Protein AF-A0A918QPG4-F1 (afdb_monomer_lite)

Foldseek 3Di:
DDDDDDDVVVVVVVVVVVVVVVVVVVVVCVVPPPDDPDDPVVVVVVVVVVVVVVVVVVVVVVVVVVVVVVVD

pLDDT: mean 81.97, std 12.6, range [48.47, 95.94]

Structure (mmCIF, N/CA/C/O backbone):
data_AF-A0A918QPG4-F1
#
_entry.id   AF-A0A918QPG4-F1
#
loop_
_atom_site.group_PDB
_atom_site.id
_atom_site.type_symbol
_atom_site.label_atom_id
_atom_site.label_alt_id
_atom_site.label_comp_id
_atom_site.label_asym_id
_atom_site.label_entity_id
_atom_site.label_seq_id
_atom_site.pdbx_PDB_ins_code
_atom_site.Cartn_x
_atom_site.Cartn_y
_atom_site.Cartn_z
_atom_site.occupancy
_atom_site.B_iso_or_equiv
_atom_site.auth_seq_id
_atom_site.auth_comp_id
_atom_site.auth_asym_id
_atom_site.auth_atom_id
_atom_site.pdbx_PDB_model_num
ATOM 1 N N . MET A 1 1 ? 37.037 21.355 8.013 1.00 48.47 1 MET A N 1
ATOM 2 C CA . MET A 1 1 ? 36.283 20.104 8.238 1.00 48.47 1 MET A CA 1
ATOM 3 C C . MET A 1 1 ? 36.744 19.119 7.177 1.00 48.47 1 MET A C 1
ATOM 5 O O . MET A 1 1 ? 36.490 19.369 6.009 1.00 48.47 1 MET A O 1
ATOM 9 N N . HIS A 1 2 ? 37.526 18.103 7.539 1.00 52.75 2 HIS A N 1
ATOM 10 C CA . HIS A 1 2 ? 38.027 17.119 6.576 1.00 52.75 2 HIS A CA 1
ATOM 11 C C . HIS A 1 2 ? 37.027 15.965 6.491 1.00 52.75 2 HIS A C 1
ATOM 13 O O . HIS A 1 2 ? 36.862 15.237 7.468 1.00 52.75 2 HIS A O 1
ATOM 19 N N . VAL A 1 3 ? 36.346 15.822 5.352 1.00 54.69 3 VAL A N 1
ATOM 20 C CA . VAL A 1 3 ? 35.465 14.681 5.074 1.00 54.69 3 VAL A CA 1
ATOM 21 C C . VAL A 1 3 ? 35.950 13.982 3.812 1.00 54.69 3 VAL A C 1
ATOM 23 O O . VAL A 1 3 ? 35.680 14.413 2.697 1.00 54.69 3 VAL A O 1
ATOM 26 N N . ALA A 1 4 ? 36.651 12.877 4.024 1.00 54.50 4 ALA A N 1
ATOM 27 C CA . ALA A 1 4 ? 36.690 11.727 3.133 1.00 54.50 4 ALA A CA 1
ATOM 28 C C . ALA A 1 4 ? 36.866 10.501 4.049 1.00 54.50 4 ALA A C 1
ATOM 30 O O . ALA A 1 4 ? 37.665 10.541 4.980 1.00 54.50 4 ALA A O 1
ATOM 31 N N . ALA A 1 5 ? 36.073 9.443 3.909 1.00 55.22 5 ALA A N 1
ATOM 32 C CA . ALA A 1 5 ? 36.163 8.577 2.742 1.00 55.22 5 ALA A CA 1
ATOM 33 C C . ALA A 1 5 ? 34.814 8.313 2.042 1.00 55.22 5 ALA A C 1
ATOM 35 O O . ALA A 1 5 ? 33.938 7.677 2.627 1.00 55.22 5 ALA A O 1
ATOM 36 N N . PRO A 1 6 ? 34.662 8.708 0.765 1.00 55.59 6 PRO A N 1
ATOM 37 C CA . PRO A 1 6 ? 33.589 8.252 -0.099 1.00 55.59 6 PRO A CA 1
ATOM 38 C C . PRO A 1 6 ? 34.168 7.209 -1.061 1.00 55.59 6 PRO A C 1
ATOM 40 O O . PRO A 1 6 ? 34.687 7.526 -2.126 1.00 55.59 6 PRO A O 1
ATOM 43 N N . SER A 1 7 ? 34.151 5.944 -0.663 1.00 58.75 7 SER A N 1
ATOM 44 C CA . SER A 1 7 ? 34.510 4.841 -1.574 1.00 58.75 7 SER A CA 1
ATOM 45 C C . SER A 1 7 ? 33.439 3.768 -1.515 1.00 58.75 7 SER A C 1
ATOM 47 O O . SER A 1 7 ? 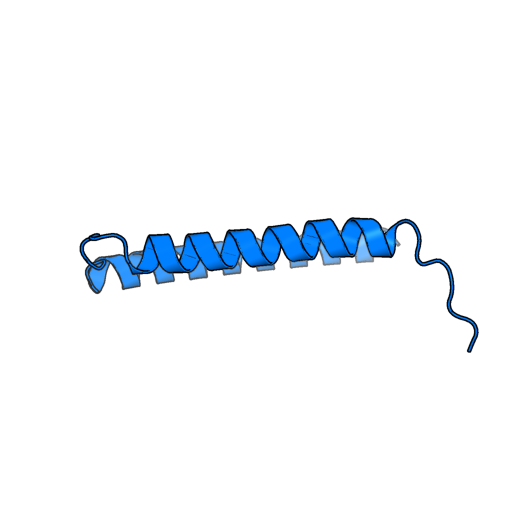32.906 3.358 -2.538 1.00 58.75 7 SER A O 1
ATOM 49 N N . THR A 1 8 ? 33.028 3.407 -0.301 1.00 55.62 8 THR A N 1
ATOM 50 C CA . THR A 1 8 ? 31.825 2.612 -0.052 1.00 55.62 8 THR A CA 1
ATOM 51 C C . THR A 1 8 ? 30.558 3.440 -0.256 1.00 55.62 8 THR A C 1
ATOM 53 O O . THR A 1 8 ? 29.630 2.955 -0.888 1.00 55.62 8 THR A O 1
ATOM 56 N N . THR A 1 9 ? 30.532 4.705 0.181 1.00 57.25 9 THR A N 1
ATOM 57 C CA . THR A 1 9 ? 29.352 5.579 0.056 1.00 57.25 9 THR A CA 1
ATOM 58 C C . THR A 1 9 ? 28.925 5.818 -1.388 1.00 57.25 9 THR A C 1
ATOM 60 O O . THR A 1 9 ? 27.741 5.741 -1.649 1.00 57.25 9 THR A O 1
ATOM 63 N N . LEU A 1 10 ? 29.847 6.036 -2.336 1.00 58.81 10 LEU A N 1
ATOM 64 C CA . LEU A 1 10 ? 29.484 6.317 -3.739 1.00 58.81 10 LEU A CA 1
ATOM 65 C C . LEU A 1 10 ? 28.849 5.103 -4.430 1.00 58.81 10 LEU A C 1
ATOM 67 O O . LEU A 1 10 ? 27.881 5.240 -5.167 1.00 58.81 10 LEU A O 1
ATOM 71 N N . VAL A 1 11 ? 29.362 3.898 -4.159 1.00 59.72 11 VAL A N 1
ATOM 72 C CA . VAL A 1 11 ? 28.781 2.650 -4.683 1.00 59.72 11 VAL A CA 1
ATOM 73 C C . VAL A 1 11 ? 27.413 2.382 -4.050 1.00 59.72 11 VAL A C 1
ATOM 75 O O . VAL A 1 11 ? 26.498 1.951 -4.744 1.00 59.72 11 VAL A O 1
ATOM 78 N N . GLN A 1 12 ? 27.254 2.665 -2.752 1.00 66.56 12 GLN A N 1
ATOM 79 C CA . GLN A 1 12 ? 25.953 2.589 -2.078 1.00 66.56 12 GLN A CA 1
ATOM 80 C C . GLN A 1 12 ? 24.979 3.669 -2.580 1.00 66.56 12 GLN A C 1
ATOM 82 O O . GLN A 1 12 ? 23.790 3.391 -2.663 1.00 66.56 12 GLN A O 1
ATOM 87 N N . ASP A 1 13 ? 25.469 4.846 -2.983 1.00 70.44 13 ASP A N 1
ATOM 88 C CA . ASP A 1 13 ? 24.665 5.926 -3.571 1.00 70.44 13 ASP A CA 1
ATOM 89 C C . ASP A 1 13 ? 24.064 5.492 -4.911 1.00 70.44 13 ASP A C 1
ATOM 91 O O . ASP A 1 13 ? 22.886 5.708 -5.162 1.00 70.44 13 ASP A O 1
ATOM 95 N N . HIS A 1 14 ? 24.835 4.786 -5.743 1.00 81.38 14 HIS A N 1
ATOM 96 C CA . HIS A 1 14 ? 24.330 4.231 -7.000 1.00 81.38 14 HIS A CA 1
ATOM 97 C C . HIS A 1 14 ? 23.301 3.115 -6.792 1.00 81.38 14 HIS A C 1
ATOM 99 O O . HIS A 1 14 ? 22.318 3.057 -7.524 1.00 81.38 14 HIS A O 1
ATOM 105 N N . VAL A 1 15 ? 23.505 2.241 -5.800 1.00 84.06 15 VAL A N 1
ATOM 106 C CA . VAL A 1 15 ? 22.528 1.193 -5.458 1.00 84.06 15 VAL A CA 1
ATOM 107 C C . VAL A 1 15 ? 21.243 1.812 -4.910 1.00 84.06 15 VAL A C 1
ATOM 109 O O . VAL A 1 15 ? 20.161 1.444 -5.351 1.00 84.06 15 VAL A O 1
ATOM 112 N N . ALA A 1 16 ? 21.354 2.785 -4.003 1.00 86.94 16 ALA A N 1
ATOM 113 C CA . ALA A 1 16 ? 20.208 3.499 -3.451 1.00 86.94 16 ALA A CA 1
ATOM 114 C C . ALA A 1 16 ? 19.458 4.290 -4.529 1.00 86.94 16 ALA A C 1
ATOM 116 O O . ALA A 1 16 ? 18.232 4.287 -4.551 1.00 86.94 16 ALA A O 1
ATOM 117 N N . LEU A 1 17 ? 20.179 4.929 -5.451 1.00 87.31 17 LEU A N 1
ATOM 118 C CA . LEU A 1 17 ? 19.574 5.648 -6.565 1.00 87.31 17 LEU A CA 1
ATOM 119 C C . LEU A 1 17 ? 18.840 4.692 -7.513 1.00 87.31 17 LEU A C 1
ATOM 121 O O . LEU A 1 17 ? 17.695 4.960 -7.861 1.00 87.31 17 LEU A O 1
ATOM 125 N N . ALA A 1 18 ? 19.443 3.548 -7.847 1.00 90.94 18 ALA A N 1
ATOM 126 C CA . ALA A 1 18 ? 18.792 2.511 -8.646 1.00 90.94 18 ALA A CA 1
ATOM 127 C C . ALA A 1 18 ? 17.548 1.930 -7.945 1.00 90.94 18 ALA A C 1
ATOM 129 O O . ALA A 1 18 ? 16.549 1.636 -8.597 1.00 90.94 18 ALA A O 1
ATOM 130 N N . GLU A 1 19 ? 17.579 1.787 -6.617 1.00 92.06 19 GLU A N 1
ATOM 131 C CA . GLU A 1 19 ? 16.425 1.342 -5.830 1.00 92.06 19 GLU A CA 1
ATOM 132 C C . GLU A 1 19 ? 15.304 2.391 -5.809 1.00 92.06 19 GLU A C 1
ATOM 134 O O . GLU A 1 19 ? 14.134 2.034 -5.934 1.00 92.06 19 GLU A O 1
ATOM 139 N N . ILE A 1 20 ? 15.643 3.680 -5.708 1.00 90.38 20 ILE A N 1
ATOM 140 C CA . ILE A 1 20 ? 14.679 4.787 -5.785 1.00 90.38 20 ILE A CA 1
ATOM 141 C C . ILE A 1 20 ? 14.031 4.849 -7.172 1.00 90.38 20 ILE A C 1
ATOM 143 O O . ILE A 1 20 ? 12.808 4.969 -7.254 1.00 90.38 20 ILE A O 1
ATOM 147 N N . GLU A 1 21 ? 14.821 4.739 -8.244 1.00 93.62 21 GLU A N 1
ATOM 148 C CA . GLU A 1 21 ? 14.320 4.692 -9.624 1.00 93.62 21 GLU A CA 1
ATOM 149 C C . GLU A 1 21 ? 13.371 3.502 -9.817 1.00 93.62 21 GLU A C 1
ATOM 151 O O . GLU A 1 21 ? 12.226 3.684 -10.233 1.00 93.62 21 GLU A O 1
ATOM 156 N N . LEU A 1 22 ? 13.786 2.305 -9.388 1.00 92.31 22 LEU A N 1
ATOM 157 C CA . LEU A 1 22 ? 12.954 1.104 -9.439 1.00 92.31 22 LEU A CA 1
ATOM 158 C C . LEU A 1 22 ? 11.663 1.250 -8.617 1.00 92.31 22 LEU A C 1
ATOM 160 O O . LEU A 1 22 ? 10.591 0.848 -9.067 1.00 92.31 22 LEU A O 1
ATOM 164 N N . CYS A 1 23 ? 11.732 1.827 -7.415 1.00 95.94 23 CYS A N 1
ATOM 165 C CA . CYS A 1 23 ? 10.549 2.073 -6.590 1.00 95.94 23 CYS A CA 1
ATOM 166 C C . CYS A 1 23 ? 9.588 3.065 -7.255 1.00 95.94 23 CYS A C 1
ATOM 168 O O . CYS A 1 23 ? 8.374 2.855 -7.207 1.00 95.94 23 CYS A O 1
ATOM 170 N N . GLY A 1 24 ? 10.110 4.119 -7.887 1.00 93.75 24 GLY A N 1
ATOM 171 C CA . GLY A 1 24 ? 9.317 5.076 -8.658 1.00 93.75 24 GLY A CA 1
ATOM 172 C C . GLY A 1 24 ? 8.553 4.397 -9.793 1.00 93.75 24 GLY A C 1
ATOM 173 O O . GLY A 1 24 ? 7.332 4.548 -9.889 1.00 93.75 24 GLY A O 1
ATOM 174 N N . ASP A 1 25 ? 9.243 3.574 -10.581 1.00 94.94 25 ASP A N 1
ATOM 175 C CA . ASP A 1 25 ? 8.645 2.819 -11.685 1.00 94.94 25 ASP A CA 1
ATOM 176 C C . ASP A 1 25 ? 7.557 1.853 -11.200 1.00 94.94 25 ASP A C 1
ATOM 178 O O . ASP A 1 25 ? 6.477 1.779 -11.790 1.00 94.94 25 ASP A O 1
ATOM 182 N N . LEU A 1 26 ? 7.790 1.153 -10.086 1.00 88.75 26 LEU A N 1
ATOM 183 C CA . LEU A 1 26 ? 6.812 0.235 -9.501 1.00 88.75 26 LEU A CA 1
ATOM 184 C C . LEU A 1 26 ? 5.572 0.956 -8.954 1.00 88.75 26 LEU A C 1
ATOM 186 O O . LEU A 1 26 ? 4.465 0.437 -9.093 1.00 88.75 26 LEU A O 1
ATOM 190 N N . ILE A 1 27 ? 5.717 2.150 -8.369 1.00 89.81 27 ILE A N 1
ATOM 191 C CA . ILE A 1 27 ? 4.581 2.969 -7.909 1.00 89.81 27 ILE A CA 1
ATOM 192 C C . ILE A 1 27 ? 3.726 3.416 -9.095 1.00 89.81 27 ILE A C 1
ATOM 194 O O . ILE A 1 27 ? 2.495 3.345 -9.026 1.00 89.81 27 ILE A O 1
ATOM 198 N N . ILE A 1 28 ? 4.362 3.863 -10.180 1.00 87.81 28 ILE A N 1
ATOM 199 C CA . ILE A 1 28 ? 3.666 4.280 -11.400 1.00 87.81 28 ILE A CA 1
ATOM 200 C C . ILE A 1 28 ? 2.964 3.078 -12.028 1.00 87.81 28 ILE A C 1
ATOM 202 O O . ILE A 1 28 ? 1.768 3.158 -12.296 1.00 87.81 28 ILE A O 1
ATOM 206 N N . ALA A 1 29 ? 3.660 1.951 -12.189 1.00 87.81 29 ALA A N 1
ATOM 207 C CA . ALA A 1 29 ? 3.082 0.722 -12.719 1.00 87.81 29 ALA A CA 1
ATOM 208 C C . ALA A 1 29 ? 1.901 0.231 -11.869 1.00 87.81 29 ALA A C 1
ATOM 210 O O . ALA A 1 29 ? 0.867 -0.128 -12.418 1.00 87.81 29 ALA A O 1
ATOM 211 N N . ALA A 1 30 ? 2.008 0.273 -10.538 1.00 84.62 30 ALA A N 1
ATOM 212 C CA . ALA A 1 30 ? 0.918 -0.099 -9.638 1.00 84.62 30 ALA A CA 1
ATOM 213 C C . ALA A 1 30 ? -0.269 0.877 -9.702 1.00 84.62 30 ALA A C 1
ATOM 215 O O . ALA A 1 30 ? -1.415 0.452 -9.591 1.00 84.62 30 ALA A O 1
ATOM 216 N N . SER A 1 31 ? -0.007 2.174 -9.887 1.00 81.69 31 SER A N 1
ATOM 217 C CA . SER A 1 31 ? -1.047 3.209 -9.986 1.00 81.69 31 SER A CA 1
ATOM 218 C C . SER A 1 31 ? -1.740 3.235 -11.351 1.00 81.69 31 SER A C 1
ATOM 220 O O . SER A 1 31 ? -2.891 3.656 -11.438 1.00 81.69 31 SER A O 1
ATOM 222 N N . ALA A 1 32 ? -1.031 2.829 -12.407 1.00 86.25 32 ALA A N 1
ATOM 223 C CA . ALA A 1 32 ? -1.528 2.725 -13.776 1.00 86.25 32 ALA A CA 1
ATOM 224 C C . ALA A 1 32 ? -2.084 1.334 -14.108 1.00 86.25 32 ALA A C 1
ATOM 226 O O . ALA A 1 32 ? -2.738 1.176 -15.135 1.00 86.25 32 ALA A O 1
ATOM 227 N N . ALA A 1 33 ? -1.815 0.325 -13.274 1.00 84.00 33 ALA A N 1
ATOM 228 C CA . ALA A 1 33 ? -2.443 -0.977 -13.403 1.00 84.00 33 ALA A CA 1
ATOM 229 C C . ALA A 1 33 ? -3.961 -0.817 -13.278 1.00 84.00 33 ALA A C 1
ATOM 231 O O . ALA A 1 33 ? -4.448 -0.208 -12.322 1.00 84.00 33 ALA A O 1
ATOM 232 N N . ASP A 1 34 ? -4.699 -1.404 -14.221 1.00 74.75 34 ASP A N 1
ATOM 233 C CA . ASP A 1 34 ? -6.160 -1.496 -14.196 1.00 74.75 34 ASP A CA 1
ATOM 234 C C . ASP A 1 34 ? -6.604 -2.470 -13.089 1.00 74.75 34 ASP A C 1
ATOM 236 O O . ASP A 1 34 ? -7.047 -3.592 -13.329 1.00 74.75 34 ASP A O 1
ATOM 240 N N . GLY A 1 35 ? -6.404 -2.064 -11.840 1.00 73.19 35 GLY A N 1
ATOM 241 C CA . GLY A 1 35 ? -6.958 -2.696 -10.657 1.00 73.19 35 GLY A CA 1
ATOM 242 C C . GLY A 1 35 ? -8.195 -1.933 -10.208 1.00 73.19 35 GLY A C 1
ATOM 243 O O . GLY A 1 35 ? -8.214 -0.700 -10.202 1.00 73.19 35 GLY A O 1
ATOM 244 N N . GLU A 1 36 ? -9.235 -2.651 -9.794 1.00 78.94 36 GLU A N 1
ATOM 245 C CA . GLU A 1 36 ? -10.356 -2.001 -9.126 1.00 78.94 36 GLU A CA 1
ATOM 246 C C . GLU A 1 36 ? -9.854 -1.355 -7.830 1.00 78.94 36 GLU A C 1
ATOM 248 O O . GLU A 1 36 ? -9.159 -1.987 -7.026 1.00 78.94 36 GLU A O 1
ATOM 253 N N . ARG A 1 37 ? -10.170 -0.067 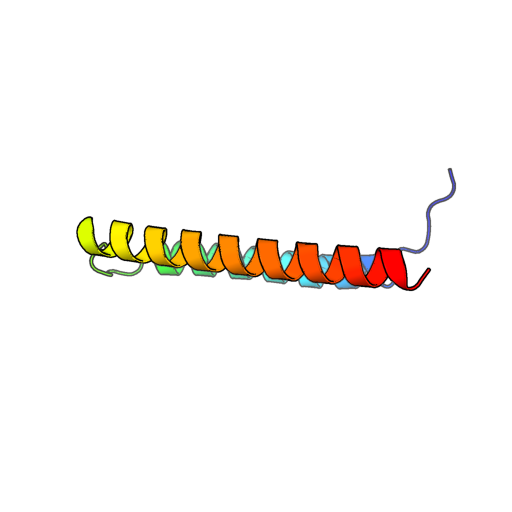-7.638 1.00 80.94 37 ARG A N 1
ATOM 254 C CA . ARG A 1 37 ? -9.873 0.610 -6.374 1.00 80.94 37 ARG A CA 1
ATOM 255 C C . ARG A 1 37 ? -10.482 -0.214 -5.245 1.00 80.94 37 ARG A C 1
ATOM 257 O O . ARG A 1 37 ? -11.624 -0.655 -5.345 1.00 80.94 37 ARG A O 1
ATOM 264 N N . LEU A 1 38 ? -9.729 -0.393 -4.161 1.00 84.31 38 LEU A N 1
ATOM 265 C CA . LEU A 1 38 ? -10.281 -0.999 -2.954 1.00 84.31 38 LEU A CA 1
ATOM 266 C C . LEU A 1 38 ? -11.556 -0.249 -2.551 1.00 84.31 38 LEU A C 1
ATOM 268 O O . LEU A 1 38 ? -11.599 0.983 -2.604 1.00 84.31 38 LEU A O 1
ATOM 272 N N . SER A 1 39 ? -12.582 -0.990 -2.136 1.00 88.88 39 SER A N 1
ATOM 273 C CA . SER A 1 39 ? -13.773 -0.380 -1.554 1.00 88.88 39 SER A CA 1
ATOM 274 C C . SER A 1 39 ? -13.403 0.386 -0.282 1.00 88.88 39 SER A C 1
ATOM 276 O O . SER A 1 39 ? -12.453 0.019 0.416 1.00 88.88 39 SER A O 1
ATOM 278 N N . PHE A 1 40 ? -14.166 1.430 0.047 1.00 91.19 40 PHE A N 1
ATOM 279 C C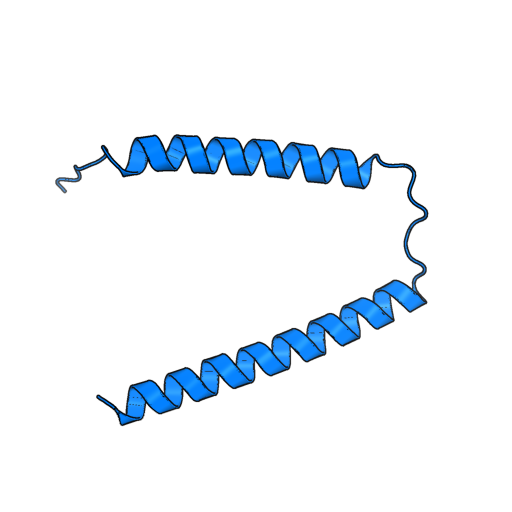A . PHE A 1 40 ? -13.945 2.213 1.267 1.00 91.19 40 PHE A CA 1
ATOM 280 C C . PHE A 1 40 ? -13.932 1.331 2.525 1.00 91.19 40 PHE A C 1
ATOM 282 O O . PHE A 1 40 ? -13.001 1.434 3.317 1.00 91.19 40 PHE A O 1
ATOM 289 N N . ASP A 1 41 ? -14.855 0.370 2.633 1.00 92.00 41 ASP A N 1
ATOM 290 C CA . ASP A 1 41 ? -14.891 -0.583 3.752 1.00 92.00 41 ASP A CA 1
ATOM 291 C C . ASP A 1 41 ? -13.596 -1.404 3.868 1.00 92.00 41 ASP A C 1
ATOM 293 O O . ASP A 1 41 ? -13.079 -1.629 4.964 1.00 92.00 41 ASP A O 1
ATOM 297 N N . ARG A 1 42 ? -13.033 -1.841 2.731 1.00 88.81 42 ARG A N 1
ATOM 298 C CA . ARG A 1 42 ? -11.785 -2.612 2.713 1.00 88.81 42 ARG A CA 1
ATOM 299 C C . ARG A 1 42 ? -10.580 -1.734 3.035 1.00 88.81 42 ARG A C 1
ATOM 301 O O . ARG A 1 42 ? -9.639 -2.213 3.665 1.00 88.81 42 ARG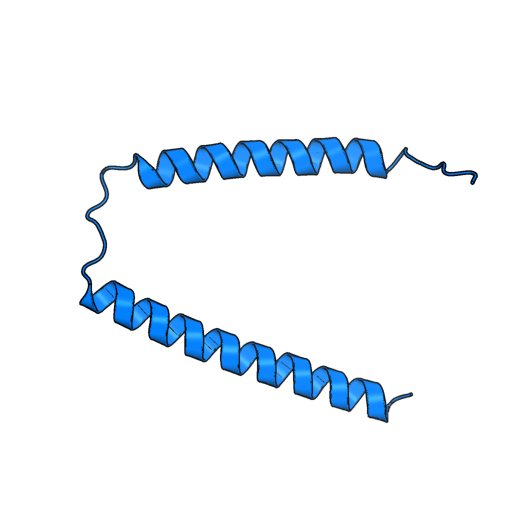 A O 1
ATOM 308 N N . ILE A 1 43 ? -10.600 -0.467 2.623 1.00 92.62 43 ILE A N 1
ATOM 309 C CA . ILE A 1 43 ? -9.583 0.521 3.000 1.00 92.62 43 ILE A CA 1
ATOM 310 C C . ILE A 1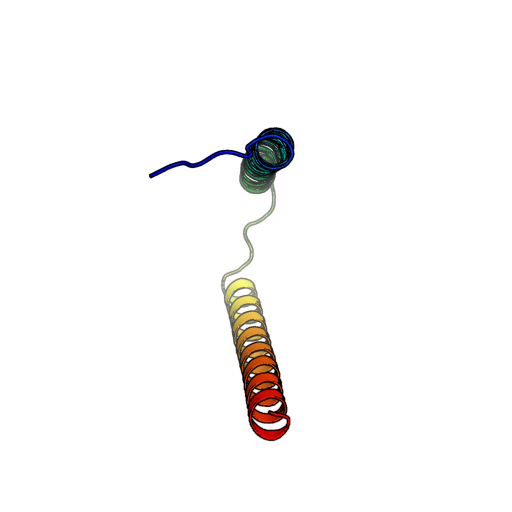 43 ? -9.606 0.730 4.516 1.00 92.62 43 ILE A C 1
ATOM 312 O O . ILE A 1 43 ? -8.559 0.626 5.152 1.00 92.62 43 ILE A O 1
ATOM 316 N N . ASP A 1 44 ? -10.781 0.937 5.106 1.00 92.25 44 ASP A N 1
ATOM 317 C CA . ASP A 1 44 ? -10.934 1.146 6.547 1.00 92.25 44 ASP A CA 1
ATOM 318 C C . ASP A 1 44 ? -10.499 -0.084 7.359 1.00 92.25 44 ASP A C 1
ATOM 320 O O . ASP A 1 44 ? -9.789 0.042 8.362 1.00 92.25 44 ASP A O 1
ATOM 324 N N . GLU A 1 45 ? -10.841 -1.291 6.898 1.00 91.31 45 GLU A N 1
ATOM 325 C CA . GLU A 1 45 ? -10.369 -2.549 7.486 1.00 91.31 45 GLU A CA 1
ATOM 326 C C . GLU A 1 45 ? -8.834 -2.639 7.471 1.00 91.31 45 GLU A C 1
ATOM 328 O O . GLU A 1 45 ? -8.209 -2.940 8.493 1.00 91.31 45 GLU A O 1
ATOM 333 N N . VAL A 1 46 ? -8.207 -2.341 6.328 1.00 91.25 46 VAL A N 1
ATOM 334 C CA . VAL A 1 46 ? -6.746 -2.374 6.172 1.00 91.25 46 VAL A CA 1
ATOM 335 C C . VAL A 1 46 ? -6.074 -1.323 7.053 1.00 91.25 46 VAL A C 1
ATOM 337 O O . VAL A 1 46 ? -5.091 -1.639 7.725 1.00 91.25 46 VAL A O 1
ATOM 340 N N . LEU A 1 47 ? -6.599 -0.096 7.098 1.00 91.31 47 LEU A N 1
ATOM 341 C CA . LEU A 1 47 ? -6.066 0.978 7.939 1.00 91.31 47 LEU A CA 1
ATOM 342 C C . LEU A 1 47 ? -6.162 0.628 9.426 1.00 91.31 47 LEU A C 1
ATOM 344 O O . LEU A 1 47 ? -5.214 0.870 10.176 1.00 91.31 47 LEU A O 1
ATOM 348 N N . LYS A 1 48 ? -7.251 -0.017 9.850 1.00 90.31 48 LYS A N 1
ATOM 349 C CA . LYS A 1 48 ? -7.391 -0.526 11.216 1.00 90.31 48 LYS A CA 1
ATOM 350 C C . LYS A 1 48 ? -6.360 -1.618 11.526 1.00 90.31 48 LYS A C 1
ATOM 352 O O . LYS A 1 48 ? -5.678 -1.532 12.547 1.00 90.31 48 LYS A O 1
ATOM 357 N N . VAL A 1 49 ? -6.165 -2.593 10.630 1.00 87.25 49 VAL A N 1
ATOM 358 C CA . VAL A 1 49 ? -5.121 -3.631 10.773 1.00 87.25 49 VAL A CA 1
ATOM 359 C C . VAL A 1 49 ? -3.719 -3.010 10.810 1.00 87.25 49 VAL A C 1
ATOM 361 O O . VAL A 1 49 ? -2.864 -3.448 11.585 1.00 87.25 49 VAL A O 1
ATOM 364 N N . ALA A 1 50 ? -3.466 -1.982 9.999 1.00 90.19 50 ALA A N 1
ATOM 365 C CA . ALA A 1 50 ? -2.198 -1.263 9.978 1.00 90.19 50 ALA A CA 1
ATOM 366 C C . ALA A 1 50 ? -1.950 -0.523 11.301 1.00 90.19 50 ALA A C 1
ATOM 368 O O . ALA A 1 50 ? -0.870 -0.654 11.875 1.00 90.19 50 ALA A O 1
ATOM 369 N N . ALA A 1 51 ? -2.954 0.178 11.834 1.00 88.50 51 ALA A N 1
ATOM 370 C CA . ALA A 1 51 ? -2.868 0.848 13.129 1.00 88.50 51 ALA A CA 1
ATOM 371 C C . ALA A 1 51 ? -2.577 -0.142 14.272 1.00 88.50 51 ALA A C 1
ATOM 373 O O . ALA A 1 51 ? -1.699 0.103 15.102 1.00 88.50 51 ALA A O 1
ATOM 374 N N . GLU A 1 52 ? -3.243 -1.299 14.281 1.00 90.94 52 GLU A N 1
ATOM 375 C CA . GLU A 1 52 ? -3.010 -2.357 15.271 1.00 90.94 52 GLU A CA 1
ATOM 376 C C . GLU A 1 52 ? -1.592 -2.943 15.181 1.00 90.94 52 GLU A C 1
ATOM 378 O O . GLU A 1 52 ? -0.945 -3.181 16.206 1.00 90.94 52 GLU A O 1
ATOM 383 N N . ARG A 1 53 ? -1.071 -3.155 13.965 1.00 90.81 53 ARG A N 1
ATOM 384 C CA . ARG A 1 53 ? 0.312 -3.615 13.755 1.00 90.81 53 ARG A CA 1
ATOM 385 C C . ARG A 1 53 ? 1.324 -2.578 14.228 1.00 90.81 53 ARG A C 1
ATOM 387 O O . ARG A 1 53 ? 2.250 -2.944 14.950 1.00 90.81 53 ARG A O 1
ATOM 394 N N . SER A 1 54 ? 1.122 -1.310 13.884 1.00 88.06 54 SER A N 1
ATOM 395 C CA . SER A 1 54 ? 1.977 -0.202 14.318 1.00 88.06 54 SER A CA 1
ATOM 396 C C . SER A 1 54 ? 2.007 -0.075 15.841 1.00 88.06 54 SER A C 1
ATOM 398 O O . SER A 1 54 ? 3.081 0.043 16.428 1.00 88.06 54 SER A O 1
ATOM 400 N N . ALA A 1 55 ? 0.856 -0.199 16.508 1.00 91.12 55 ALA A N 1
ATOM 401 C CA . ALA A 1 55 ? 0.780 -0.184 17.969 1.00 91.12 55 ALA A CA 1
ATOM 402 C C . ALA A 1 55 ? 1.554 -1.352 18.608 1.00 91.12 55 ALA A C 1
ATOM 404 O O . ALA A 1 55 ? 2.291 -1.160 19.578 1.00 91.12 55 ALA A O 1
ATOM 405 N N . ARG A 1 56 ? 1.450 -2.562 18.042 1.00 91.75 56 ARG A N 1
ATOM 406 C CA . ARG A 1 56 ? 2.225 -3.728 18.506 1.00 91.75 56 ARG A CA 1
ATOM 407 C C . ARG A 1 56 ? 3.726 -3.528 18.306 1.00 91.75 56 ARG A C 1
ATOM 409 O O . ARG A 1 56 ? 4.501 -3.811 19.215 1.00 91.75 56 ARG A O 1
ATOM 416 N N . GLN A 1 57 ? 4.141 -3.014 17.150 1.00 89.69 57 GLN A N 1
ATOM 417 C CA . GLN A 1 57 ? 5.548 -2.730 16.857 1.00 89.69 57 GLN A CA 1
ATOM 418 C C . GLN A 1 57 ? 6.123 -1.671 17.802 1.00 89.69 57 GLN A C 1
ATOM 420 O O . GLN A 1 57 ? 7.206 -1.874 18.347 1.00 89.69 57 GLN A O 1
ATOM 425 N N . ALA A 1 58 ? 5.375 -0.598 18.069 1.00 87.75 58 ALA A N 1
ATOM 426 C CA . ALA A 1 58 ? 5.754 0.417 19.047 1.00 87.75 58 ALA A CA 1
ATOM 427 C C . ALA A 1 58 ? 5.908 -0.185 20.455 1.00 87.75 58 ALA A C 1
ATOM 429 O O . ALA A 1 58 ? 6.907 0.066 21.128 1.00 87.75 58 ALA A O 1
ATOM 430 N N . GLY A 1 59 ? 4.983 -1.058 20.872 1.00 89.12 59 GLY A N 1
ATOM 431 C CA . GLY A 1 59 ? 5.082 -1.784 22.142 1.00 89.12 59 GLY A CA 1
ATOM 432 C C . GLY A 1 59 ? 6.322 -2.684 22.233 1.00 89.12 59 GLY A C 1
ATOM 433 O O . GLY A 1 59 ? 7.003 -2.704 23.260 1.00 89.12 59 GLY A O 1
ATOM 434 N N . HIS A 1 60 ? 6.668 -3.392 21.154 1.00 84.56 60 HIS A N 1
ATOM 435 C CA . HIS A 1 60 ? 7.882 -4.210 21.090 1.00 84.56 60 HIS A CA 1
ATOM 436 C C . HIS A 1 60 ? 9.163 -3.368 21.120 1.00 84.56 60 HIS A C 1
ATOM 438 O O . HIS A 1 60 ? 10.089 -3.702 21.864 1.00 84.56 60 HIS A O 1
ATOM 444 N N . ALA A 1 61 ? 9.205 -2.264 20.372 1.00 86.12 61 ALA A N 1
ATOM 445 C CA . ALA A 1 61 ? 10.329 -1.332 20.368 1.00 86.12 61 ALA A CA 1
ATOM 446 C C . ALA A 1 61 ? 10.553 -0.726 21.764 1.00 86.12 61 ALA A C 1
ATOM 448 O O . ALA A 1 61 ? 11.675 -0.729 22.275 1.00 86.12 61 ALA A O 1
ATOM 449 N N . GLN A 1 62 ? 9.476 -0.307 22.434 1.00 83.69 62 GLN A N 1
ATOM 450 C CA . GLN A 1 62 ? 9.526 0.232 23.792 1.00 83.69 62 GLN A CA 1
ATOM 451 C C . GLN A 1 62 ? 10.008 -0.816 24.807 1.00 83.69 62 GLN A C 1
ATOM 453 O O . GLN A 1 62 ? 10.888 -0.539 25.623 1.00 83.69 62 GLN A O 1
ATOM 458 N N . ALA A 1 63 ? 9.494 -2.048 24.737 1.00 84.62 63 ALA A N 1
ATOM 459 C CA . ALA A 1 63 ? 9.937 -3.140 25.602 1.00 84.62 63 ALA A CA 1
ATOM 460 C C . ALA A 1 63 ? 11.428 -3.466 25.405 1.00 84.62 63 ALA A C 1
ATOM 462 O O . ALA A 1 63 ? 12.141 -3.747 26.372 1.00 84.62 63 ALA A O 1
ATOM 463 N N . GLN A 1 64 ? 11.923 -3.402 24.167 1.00 85.75 64 GLN A N 1
ATOM 464 C CA . GLN A 1 64 ? 13.333 -3.617 23.853 1.00 85.75 64 GLN A CA 1
ATOM 465 C C . GLN A 1 64 ? 14.216 -2.478 24.379 1.00 85.75 64 GLN A C 1
ATOM 467 O O . GLN A 1 64 ? 15.291 -2.741 24.920 1.00 85.75 64 GLN A O 1
ATOM 472 N N . GLN A 1 65 ? 13.744 -1.232 24.304 1.00 85.31 65 GLN A N 1
ATOM 473 C CA . GLN A 1 65 ? 14.428 -0.069 24.871 1.00 85.31 65 GLN A CA 1
ATOM 474 C C . GLN A 1 65 ? 14.544 -0.164 26.398 1.00 85.31 65 GLN A C 1
ATOM 476 O O . GLN A 1 65 ? 15.628 0.039 26.940 1.00 85.31 65 GLN A O 1
ATOM 481 N N . VAL A 1 66 ? 13.469 -0.556 27.093 1.00 86.75 66 VAL A N 1
ATOM 482 C CA . VAL A 1 66 ? 13.486 -0.762 28.554 1.00 86.75 66 VAL A CA 1
ATOM 483 C C . VAL A 1 66 ? 14.454 -1.879 28.948 1.00 86.75 66 VAL A C 1
ATOM 485 O O . VAL A 1 66 ? 15.171 -1.750 29.936 1.00 86.75 66 VAL A O 1
ATOM 488 N N . ARG A 1 67 ? 14.515 -2.972 28.176 1.00 88.19 67 ARG A N 1
ATOM 489 C CA . ARG A 1 67 ? 15.474 -4.063 28.422 1.00 88.19 67 ARG A CA 1
ATOM 490 C C . ARG A 1 67 ? 16.919 -3.604 28.247 1.00 88.19 67 ARG A C 1
ATOM 492 O O . ARG A 1 67 ? 17.739 -3.928 29.096 1.00 88.19 67 ARG A O 1
ATOM 499 N N . ARG A 1 68 ? 17.214 -2.817 27.207 1.00 88.00 68 ARG A N 1
ATOM 500 C CA . ARG A 1 68 ? 18.549 -2.231 26.996 1.00 88.00 68 ARG A CA 1
ATOM 501 C C . ARG A 1 68 ? 18.949 -1.297 28.136 1.00 88.00 68 ARG A C 1
ATOM 503 O O . ARG A 1 68 ? 20.050 -1.422 28.649 1.00 88.00 68 ARG A O 1
ATOM 510 N N . ALA A 1 69 ? 18.038 -0.430 28.577 1.00 87.00 69 ALA A N 1
ATOM 511 C CA . ALA A 1 69 ? 18.289 0.510 29.671 1.00 87.00 69 ALA A CA 1
ATOM 512 C C . ALA A 1 69 ? 18.522 -0.163 31.037 1.00 87.00 69 ALA A C 1
ATOM 514 O O . ALA A 1 69 ? 19.041 0.473 31.941 1.00 87.00 69 ALA A O 1
ATOM 515 N N . ARG A 1 70 ? 18.118 -1.430 31.206 1.00 84.31 70 ARG A N 1
ATOM 5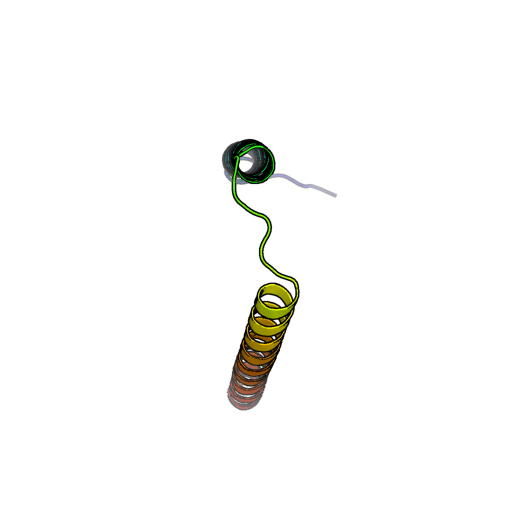16 C CA . ARG A 1 70 ? 18.356 -2.222 32.427 1.00 84.31 70 ARG A CA 1
ATOM 517 C C . ARG A 1 70 ? 19.628 -3.074 32.371 1.00 84.31 70 ARG A C 1
ATOM 519 O O . ARG A 1 70 ? 19.968 -3.696 33.370 1.00 84.31 70 ARG A O 1
ATOM 526 N N . GLN A 1 71 ? 20.250 -3.185 31.199 1.00 79.62 71 GLN A N 1
ATOM 527 C CA . GLN A 1 71 ? 21.433 -4.019 30.952 1.00 79.62 71 GLN A CA 1
ATOM 528 C C . GLN A 1 71 ? 22.728 -3.203 30.827 1.00 79.62 71 GLN A C 1
ATOM 530 O O . GLN A 1 71 ? 23.794 -3.804 30.714 1.00 79.62 71 GLN A O 1
ATOM 535 N N . GLY A 1 72 ? 22.629 -1.872 30.818 1.00 67.69 72 GLY A N 1
ATOM 536 C CA . GLY A 1 72 ? 23.755 -0.940 30.927 1.00 67.69 72 GLY A CA 1
ATOM 537 C C . GLY A 1 72 ? 23.730 -0.242 32.274 1.00 67.69 72 GLY A C 1
ATOM 538 O O . GLY A 1 72 ? 24.829 0.125 32.735 1.00 67.69 72 GLY A O 1
#

Sequence (72 aa):
MHVAAPSTTLVQDHVALAEIELCGDLIIAASAADGERLSFDRIDEVLKVAAERSARQAGHAQAQQVRRARQG

Organism: NCBI:txid68221

Secondary structure (DSSP, 8-state):
------SHHHHHHHHHHHHHHHHHHHHHHHHHS-PPPPPHHHHHHHHHHHHHHHHHHHHHHHHHHHHHHTT-

Radius of gyration: 20.63 Å; chains: 1; bounding box: 53×24×47 Å